Protein AF-A0A336LYR8-F1 (afdb_monomer_lite)

Sequence (92 aa):
MKYAIAFVCLIVAVNACVPDDTDGRPLCNDETTLVGQNYRNNFDPNLYWNCASLNNAVSVKCPTEAPLYYVVQDKCVTSGVWRWTPPCKPDA

Foldseek 3Di:
DDDDPPPPPPPPPPVDAAADPAQQFDQQQDQVPQAQDWAHRPPDQQWIWHNPGHRDTDIDGADPQQRGQAPVVRHGHHPVPHDDDGHHRDDD

Secondary structure (DSSP, 8-state):
----------------PPB--S--------TTTTTT-EEE-SS-TTEEEEEEETTEEEEEEPPTTS-EEEGGGTEEE-TTT------BPPP-

Organism: Culicoides sonorensis (NCBI:txid179676)

pLDDT: mean 88.65, std 15.0, range [39.5, 98.69]

Radius of gyration: 18.05 Å; chains: 1; bounding box: 24×68×33 Å

Structure (mmCIF, N/CA/C/O backbone):
data_AF-A0A336LYR8-F1
#
_entry.id   AF-A0A336LYR8-F1
#
loop_
_atom_site.group_PDB
_atom_site.id
_atom_site.type_symbol
_atom_site.label_atom_id
_atom_site.label_alt_id
_atom_site.label_comp_id
_atom_site.label_asym_id
_atom_site.label_entity_id
_atom_site.label_seq_id
_atom_site.pdbx_PDB_ins_code
_atom_site.Cartn_x
_atom_site.Cartn_y
_atom_site.Cartn_z
_atom_site.occupancy
_atom_site.B_iso_or_equiv
_atom_site.auth_seq_id
_atom_site.auth_comp_id
_atom_site.auth_asym_id
_atom_site.auth_atom_id
_atom_site.pdbx_PDB_model_num
ATOM 1 N N . MET A 1 1 ? 0.378 -56.177 -18.105 1.00 39.50 1 MET A N 1
ATOM 2 C CA . MET A 1 1 ? 0.057 -54.831 -18.635 1.00 39.50 1 MET A CA 1
ATOM 3 C C . MET A 1 1 ? -0.064 -53.904 -17.428 1.00 39.50 1 MET A C 1
ATOM 5 O O . MET A 1 1 ? -1.103 -53.878 -16.799 1.00 39.50 1 MET A O 1
ATOM 9 N N . LYS A 1 2 ? 1.047 -53.524 -16.789 1.00 45.56 2 LYS A N 1
ATOM 10 C CA . LYS A 1 2 ? 1.894 -52.348 -17.066 1.00 45.56 2 LYS A CA 1
ATOM 11 C C . LYS A 1 2 ? 1.064 -51.052 -17.130 1.00 45.56 2 LYS A C 1
ATOM 13 O O . LYS A 1 2 ? 0.473 -50.728 -18.148 1.00 45.56 2 LYS A O 1
ATOM 18 N N . TYR A 1 3 ? 1.001 -50.440 -15.951 1.00 62.28 3 TYR A N 1
ATOM 19 C CA . TYR A 1 3 ? 0.359 -49.215 -15.486 1.00 62.28 3 TYR A CA 1
ATOM 20 C C . TYR A 1 3 ? 0.263 -48.070 -16.499 1.00 62.28 3 TYR A C 1
ATOM 22 O O . TYR A 1 3 ? 1.245 -47.733 -17.152 1.00 62.28 3 TYR A O 1
ATOM 30 N N . ALA A 1 4 ? -0.886 -47.396 -16.510 1.00 53.72 4 ALA A N 1
ATOM 31 C CA . ALA A 1 4 ? -1.016 -46.039 -17.027 1.00 53.72 4 ALA A CA 1
ATOM 32 C C . ALA A 1 4 ? -1.989 -45.255 -16.131 1.00 53.72 4 ALA A C 1
ATOM 34 O O . ALA A 1 4 ? -3.139 -45.019 -16.486 1.00 53.72 4 ALA A O 1
ATOM 35 N N . ILE A 1 5 ? -1.536 -44.896 -14.926 1.00 61.56 5 ILE A N 1
ATOM 36 C CA . ILE A 1 5 ? -2.186 -43.842 -14.140 1.00 61.56 5 ILE A CA 1
ATOM 37 C C . ILE A 1 5 ? -1.691 -42.528 -14.744 1.00 61.56 5 ILE A C 1
ATOM 39 O O . ILE A 1 5 ? -0.549 -42.129 -14.524 1.00 61.56 5 ILE A O 1
ATOM 43 N N . ALA A 1 6 ? -2.523 -41.898 -15.569 1.00 58.81 6 ALA A N 1
ATOM 44 C CA . ALA A 1 6 ? -2.252 -40.571 -16.099 1.00 58.81 6 ALA A CA 1
ATOM 45 C C . ALA A 1 6 ? -2.418 -39.544 -14.967 1.00 58.81 6 ALA A C 1
ATOM 47 O O . ALA A 1 6 ? -3.530 -39.148 -14.625 1.00 58.81 6 ALA A O 1
ATOM 48 N N . PHE A 1 7 ? -1.302 -39.141 -14.361 1.00 58.62 7 PHE A N 1
ATOM 49 C CA . PHE A 1 7 ? -1.234 -37.981 -13.475 1.00 58.62 7 PHE A CA 1
ATOM 50 C C . PHE A 1 7 ? -1.360 -36.721 -14.341 1.00 58.62 7 PHE A C 1
ATOM 52 O O . PHE A 1 7 ? -0.390 -36.248 -14.929 1.00 58.62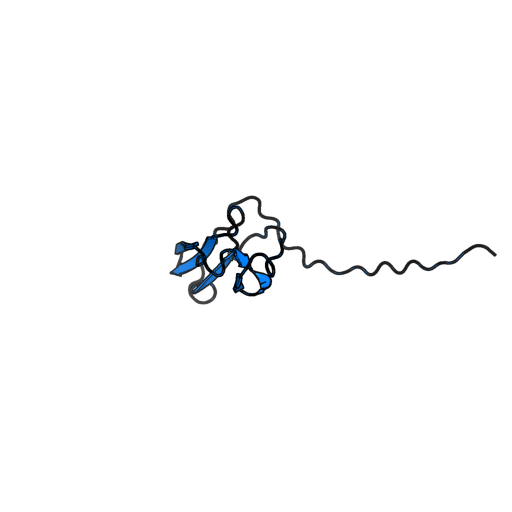 7 PHE A O 1
ATOM 59 N N . VAL A 1 8 ? -2.580 -36.202 -14.476 1.00 63.88 8 VAL A N 1
ATOM 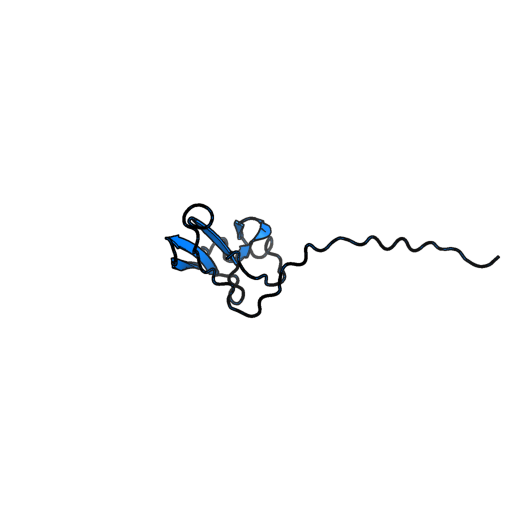60 C CA . VAL A 1 8 ? -2.814 -34.885 -15.074 1.00 63.88 8 VAL A CA 1
ATOM 61 C C . VAL A 1 8 ? -2.390 -33.846 -14.038 1.00 63.88 8 VAL A C 1
ATOM 63 O O . VAL A 1 8 ? -3.136 -33.536 -13.112 1.00 63.88 8 VAL A O 1
ATOM 66 N N . CYS A 1 9 ? -1.161 -33.341 -14.156 1.00 57.03 9 CYS A N 1
ATOM 67 C CA . CYS A 1 9 ? -0.713 -32.179 -13.397 1.00 57.03 9 CYS A CA 1
ATOM 68 C C . CYS A 1 9 ? -1.530 -30.961 -13.845 1.00 57.03 9 CYS A C 1
ATOM 70 O O . CYS A 1 9 ? -1.294 -30.400 -14.914 1.00 57.03 9 CYS A O 1
ATOM 72 N N . LEU A 1 10 ? -2.504 -30.570 -13.025 1.00 60.59 10 LEU A N 1
ATOM 73 C CA . LEU A 1 10 ? -3.221 -29.308 -13.151 1.00 60.59 10 LEU A CA 1
ATOM 74 C C . LEU A 1 10 ? -2.216 -28.179 -12.860 1.00 60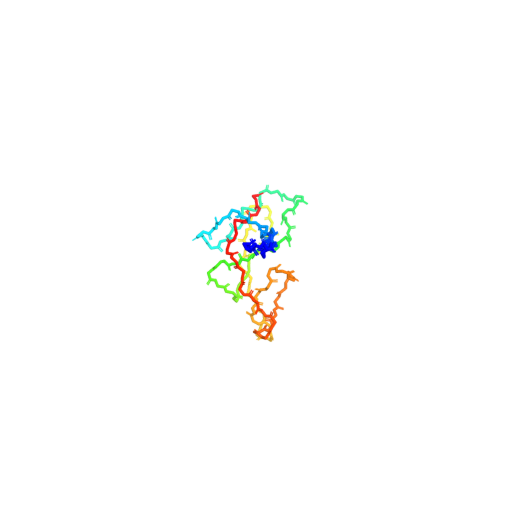.59 10 LEU A C 1
ATOM 76 O O . LEU A 1 10 ? -1.947 -27.862 -11.702 1.00 60.59 10 LEU A O 1
ATOM 80 N N . ILE A 1 11 ? -1.591 -27.615 -13.896 1.00 59.84 11 ILE A N 1
ATOM 81 C CA . ILE A 1 11 ? -0.737 -26.434 -13.741 1.00 59.84 11 ILE A CA 1
ATOM 82 C C . ILE A 1 11 ? -1.675 -25.256 -13.479 1.00 59.84 11 ILE A C 1
ATOM 84 O O . ILE A 1 11 ? -2.206 -24.645 -14.404 1.00 59.84 11 ILE A O 1
ATOM 88 N N . VAL A 1 12 ? -1.925 -24.964 -12.203 1.00 58.72 12 VAL A N 1
ATOM 89 C CA . VAL A 1 12 ? -2.509 -23.685 -11.805 1.00 58.72 12 VAL A CA 1
ATOM 90 C C . VAL A 1 12 ? -1.465 -22.635 -12.164 1.00 58.72 12 VAL A C 1
ATOM 92 O O . VAL A 1 12 ? -0.395 -22.595 -11.558 1.00 58.72 12 VAL A O 1
ATOM 95 N N . ALA A 1 13 ? -1.740 -21.837 -13.194 1.00 54.97 13 ALA A N 1
ATOM 96 C CA . ALA A 1 13 ? -0.922 -20.687 -13.539 1.00 54.97 13 ALA A CA 1
ATOM 97 C C . ALA A 1 13 ? -0.974 -19.703 -12.365 1.00 54.97 13 ALA A C 1
ATOM 99 O O . ALA A 1 13 ? -1.899 -18.903 -12.235 1.00 54.97 13 ALA A O 1
ATOM 100 N N . VAL A 1 14 ? -0.006 -19.808 -11.458 1.00 62.78 14 VAL A N 1
ATOM 101 C CA . VAL A 1 14 ? 0.268 -18.762 -10.479 1.00 62.78 14 VAL A CA 1
ATOM 102 C C . VAL A 1 14 ? 0.739 -17.578 -11.309 1.00 62.78 14 VAL A C 1
ATOM 104 O O . VAL A 1 14 ? 1.766 -17.678 -11.978 1.00 62.78 14 VAL A O 1
ATOM 107 N N . ASN A 1 15 ? -0.053 -16.507 -11.348 1.00 61.69 15 ASN A N 1
ATOM 108 C CA . ASN A 1 15 ? 0.296 -15.275 -12.046 1.00 61.69 15 ASN A CA 1
ATOM 109 C C . ASN A 1 15 ? 1.520 -14.677 -11.328 1.00 61.69 15 ASN A C 1
ATOM 111 O O . ASN A 1 15 ? 1.385 -13.954 -10.343 1.00 61.69 15 ASN A O 1
ATOM 115 N N . ALA A 1 16 ? 2.713 -15.122 -11.720 1.00 71.19 16 ALA A N 1
ATOM 116 C CA . ALA A 1 16 ? 3.954 -14.811 -11.035 1.00 71.19 16 ALA A CA 1
ATOM 117 C C . ALA A 1 16 ? 4.384 -13.400 -11.443 1.00 71.19 16 ALA A C 1
ATOM 119 O O . ALA A 1 16 ? 4.832 -13.171 -12.564 1.00 71.19 16 ALA A O 1
ATOM 120 N N . CYS A 1 17 ? 4.197 -12.450 -10.532 1.00 86.88 17 CYS A N 1
ATOM 121 C CA . CYS A 1 17 ? 4.752 -11.109 -10.640 1.00 86.88 17 CYS A CA 1
ATOM 122 C C . CYS A 1 17 ? 6.286 -11.139 -10.526 1.00 86.88 17 CYS A C 1
ATOM 124 O O . CYS A 1 17 ? 6.878 -12.146 -10.128 1.00 86.88 17 CYS A O 1
ATOM 126 N N . VAL A 1 18 ? 6.934 -10.010 -10.823 1.00 91.62 18 VAL A N 1
ATOM 127 C CA . VAL A 1 18 ? 8.354 -9.832 -10.497 1.00 91.62 18 VAL A CA 1
ATOM 128 C C . VAL A 1 18 ? 8.486 -9.757 -8.971 1.00 91.62 18 VAL A C 1
ATOM 130 O O . VAL A 1 18 ? 7.885 -8.851 -8.386 1.00 91.62 18 VAL A O 1
ATOM 133 N N . PRO A 1 19 ? 9.247 -10.663 -8.325 1.00 92.88 19 PRO A N 1
ATOM 134 C CA . PRO A 1 19 ? 9.459 -10.611 -6.884 1.00 92.88 19 PRO A CA 1
ATOM 135 C C . PRO A 1 19 ? 10.079 -9.284 -6.448 1.00 92.88 19 PRO A C 1
ATOM 137 O O . PRO A 1 19 ? 10.870 -8.681 -7.185 1.00 92.88 19 PRO A O 1
ATOM 140 N N . ASP A 1 20 ? 9.729 -8.849 -5.242 1.00 94.25 20 ASP A N 1
ATOM 141 C CA . ASP A 1 20 ? 10.218 -7.603 -4.663 1.00 94.25 20 ASP A CA 1
ATOM 142 C C . ASP A 1 20 ? 10.632 -7.779 -3.206 1.00 94.25 20 ASP A C 1
ATOM 144 O O . ASP A 1 20 ? 9.803 -8.014 -2.330 1.00 94.25 20 ASP A O 1
ATOM 148 N N . ASP A 1 21 ? 11.928 -7.624 -2.958 1.00 94.25 21 ASP A N 1
ATOM 149 C CA . ASP A 1 21 ? 12.517 -7.692 -1.621 1.00 94.25 21 ASP A CA 1
ATOM 150 C C . ASP A 1 21 ? 12.627 -6.302 -0.960 1.00 94.25 21 ASP A C 1
ATOM 152 O O . ASP A 1 21 ? 13.236 -6.163 0.101 1.00 94.25 21 ASP A O 1
ATOM 156 N N . THR A 1 22 ? 12.066 -5.256 -1.582 1.00 96.19 22 THR A N 1
ATOM 157 C CA . THR A 1 22 ? 11.959 -3.904 -1.007 1.00 96.19 22 THR A CA 1
ATOM 158 C C . THR A 1 22 ? 10.650 -3.723 -0.234 1.00 96.19 22 THR A C 1
ATOM 160 O O . THR A 1 22 ? 9.843 -4.646 -0.137 1.00 96.19 22 THR A O 1
ATOM 163 N N . ASP A 1 23 ? 10.409 -2.528 0.313 1.00 96.38 23 ASP A N 1
ATOM 164 C CA . ASP A 1 23 ? 9.186 -2.191 1.056 1.00 96.38 23 ASP A CA 1
ATOM 165 C C . ASP A 1 23 ? 7.929 -2.064 0.170 1.00 96.38 23 ASP A C 1
ATOM 167 O O . ASP A 1 23 ? 6.835 -1.829 0.694 1.00 96.38 23 ASP A O 1
ATOM 171 N N . GLY A 1 24 ? 8.060 -2.246 -1.148 1.00 95.88 24 GLY A N 1
ATOM 172 C CA . GLY A 1 24 ? 6.958 -2.179 -2.106 1.00 95.88 24 GLY A CA 1
ATOM 173 C C . GLY A 1 24 ? 6.503 -0.758 -2.417 1.00 95.88 24 GLY A C 1
ATOM 174 O O . GLY A 1 24 ? 5.380 -0.570 -2.888 1.00 95.88 24 GLY A O 1
ATOM 175 N N . ARG A 1 25 ? 7.326 0.258 -2.122 1.00 96.94 25 ARG A N 1
ATOM 176 C CA . ARG A 1 25 ? 6.972 1.657 -2.369 1.00 96.94 25 ARG A CA 1
ATOM 177 C C . ARG A 1 25 ? 6.952 1.968 -3.878 1.00 96.94 25 ARG A C 1
ATOM 179 O O . ARG A 1 25 ? 8.001 1.879 -4.518 1.00 96.94 25 ARG A O 1
ATOM 186 N N . PRO A 1 26 ? 5.803 2.372 -4.454 1.00 95.81 26 PRO A N 1
ATOM 187 C CA . PRO A 1 26 ? 5.704 2.748 -5.865 1.00 95.81 26 PRO A CA 1
ATOM 188 C C . PRO A 1 26 ? 6.406 4.084 -6.145 1.00 95.81 26 PRO A C 1
ATOM 190 O O . PRO A 1 26 ? 6.557 4.923 -5.252 1.00 95.81 26 PRO A O 1
ATOM 193 N N . LEU A 1 27 ? 6.782 4.311 -7.408 1.00 94.94 27 LEU A N 1
ATOM 194 C CA . LEU A 1 27 ? 7.294 5.610 -7.856 1.00 94.94 27 LEU A CA 1
ATOM 195 C C . LEU A 1 27 ? 6.176 6.639 -8.050 1.00 94.94 27 LEU A C 1
ATOM 197 O O . LEU A 1 27 ? 6.424 7.826 -7.862 1.00 94.94 27 LEU A O 1
ATOM 201 N N . CYS A 1 28 ? 4.960 6.197 -8.389 1.00 95.19 28 CYS A N 1
ATOM 202 C CA . CYS A 1 28 ? 3.819 7.066 -8.696 1.00 95.19 28 CYS A CA 1
ATOM 203 C C . CYS A 1 28 ? 4.120 8.057 -9.838 1.00 95.19 28 CYS A C 1
ATOM 205 O O . CYS A 1 28 ? 3.793 9.238 -9.716 1.00 95.19 28 CYS A O 1
ATOM 207 N N . ASN A 1 29 ? 4.794 7.618 -10.909 1.00 94.25 29 ASN A N 1
ATOM 208 C CA . ASN A 1 29 ? 5.314 8.514 -11.955 1.00 94.25 29 ASN A CA 1
ATOM 209 C C . ASN A 1 29 ? 4.327 8.808 -13.109 1.00 94.25 29 ASN A C 1
ATOM 211 O O . ASN A 1 29 ? 4.624 9.660 -13.947 1.00 94.25 29 ASN A O 1
ATOM 215 N N . ASP A 1 30 ? 3.162 8.156 -13.132 1.00 92.94 30 ASP A N 1
ATOM 216 C CA . ASP A 1 30 ? 2.072 8.416 -14.075 1.00 92.94 30 ASP A CA 1
ATOM 217 C C . ASP A 1 30 ? 0.851 8.975 -13.331 1.00 92.94 30 ASP A C 1
ATOM 219 O O . ASP A 1 30 ? 0.165 8.285 -12.571 1.00 92.94 30 ASP A O 1
ATOM 223 N N . GLU A 1 31 ? 0.581 10.261 -13.559 1.00 86.81 31 GLU A N 1
ATOM 224 C CA . GLU A 1 31 ? -0.526 10.983 -12.930 1.00 86.81 31 GLU A CA 1
ATOM 225 C C . GLU A 1 31 ? -1.899 10.435 -13.338 1.00 86.81 31 GLU A C 1
ATOM 227 O O . GLU A 1 31 ? -2.841 10.476 -12.550 1.00 86.81 31 GLU A O 1
ATOM 232 N N . THR A 1 32 ? -2.024 9.907 -14.556 1.00 87.00 32 THR A N 1
ATOM 233 C CA . THR A 1 32 ? -3.314 9.492 -15.118 1.00 87.00 32 THR A CA 1
ATOM 234 C C . THR A 1 32 ? -3.734 8.097 -14.682 1.00 87.00 32 THR A C 1
ATOM 236 O O . THR A 1 32 ? -4.933 7.821 -14.621 1.00 87.00 32 THR A O 1
ATOM 239 N N . THR A 1 33 ? -2.771 7.225 -14.374 1.00 89.69 33 THR A N 1
ATOM 240 C CA . THR A 1 33 ? -3.044 5.819 -14.052 1.00 89.69 33 THR A CA 1
ATOM 241 C C . THR A 1 33 ? -2.748 5.457 -12.598 1.00 89.69 33 THR A C 1
ATOM 243 O O . THR A 1 33 ? -3.459 4.618 -12.042 1.00 89.69 33 THR A O 1
ATOM 246 N N . LEU A 1 34 ? -1.760 6.092 -11.950 1.00 91.75 34 LEU A N 1
ATOM 247 C CA . LEU A 1 34 ? -1.288 5.656 -10.630 1.00 91.75 34 LEU A CA 1
ATOM 248 C C . LEU A 1 34 ? -1.768 6.519 -9.472 1.00 91.75 34 LEU A C 1
ATOM 250 O O . LEU A 1 34 ? -1.854 6.016 -8.353 1.00 91.75 34 LEU A O 1
ATOM 254 N N . VAL A 1 35 ? -2.079 7.798 -9.684 1.00 93.94 35 VAL A N 1
ATOM 255 C CA . VAL A 1 35 ? -2.568 8.651 -8.591 1.00 93.94 35 VAL A CA 1
ATOM 256 C C . VAL A 1 35 ? -3.892 8.099 -8.055 1.00 93.94 35 VAL A C 1
ATOM 258 O O . VAL A 1 35 ? -4.817 7.792 -8.801 1.00 93.94 35 VAL A O 1
ATOM 261 N N . GLY A 1 36 ? -3.962 7.941 -6.734 1.00 94.06 36 GLY A N 1
ATOM 262 C CA . GLY A 1 36 ? -5.065 7.304 -6.020 1.00 94.06 36 GLY A CA 1
ATOM 263 C C . GLY A 1 36 ? -4.931 5.788 -5.845 1.00 94.06 36 GLY A C 1
ATOM 264 O O . GLY A 1 36 ? -5.651 5.238 -5.015 1.00 94.06 36 GLY A O 1
ATOM 265 N N . GLN A 1 37 ? -4.009 5.118 -6.547 1.00 96.38 37 GLN A N 1
ATOM 266 C CA . GLN A 1 37 ? -3.794 3.675 -6.399 1.00 96.38 37 GLN A CA 1
ATOM 267 C C . GLN A 1 37 ? -3.137 3.328 -5.061 1.00 96.38 37 GLN A C 1
ATOM 269 O O . GLN A 1 37 ? -2.312 4.083 -4.526 1.00 96.38 37 GLN A O 1
ATOM 274 N N . ASN A 1 38 ? -3.483 2.145 -4.554 1.00 97.00 38 ASN A N 1
ATOM 275 C CA . ASN A 1 38 ? -2.919 1.580 -3.339 1.00 97.00 38 ASN A CA 1
ATOM 276 C C . ASN A 1 38 ? -2.013 0.391 -3.657 1.00 97.00 38 ASN A C 1
ATOM 278 O O . ASN A 1 38 ? -2.334 -0.463 -4.481 1.00 97.00 38 ASN A O 1
ATOM 282 N N . TYR A 1 39 ? -0.916 0.280 -2.919 1.00 96.31 39 TYR A N 1
ATOM 283 C CA . TYR A 1 39 ? 0.051 -0.798 -3.059 1.00 96.31 39 TYR A CA 1
ATOM 284 C C . TYR A 1 39 ? 0.345 -1.406 -1.698 1.00 96.31 39 TYR A C 1
ATOM 286 O O . TYR A 1 39 ? 0.325 -0.739 -0.662 1.00 96.31 39 TYR A O 1
ATOM 294 N N . ARG A 1 40 ? 0.630 -2.705 -1.692 1.00 96.12 40 ARG A N 1
ATOM 295 C CA . ARG A 1 40 ? 1.038 -3.412 -0.480 1.00 96.12 40 ARG A CA 1
ATOM 296 C C . ARG A 1 40 ? 2.336 -2.802 0.060 1.00 96.12 40 ARG A C 1
ATOM 298 O O . ARG A 1 40 ? 3.300 -2.671 -0.684 1.00 96.12 40 ARG A O 1
ATOM 305 N N . ASN A 1 41 ? 2.392 -2.525 1.363 1.00 97.38 41 ASN A N 1
ATOM 306 C CA . ASN A 1 41 ? 3.682 -2.424 2.036 1.00 97.38 41 ASN A CA 1
ATOM 307 C C . ASN A 1 41 ? 4.215 -3.843 2.272 1.00 97.38 41 ASN A C 1
ATOM 309 O O . ASN A 1 41 ? 3.534 -4.695 2.852 1.00 97.38 41 ASN A O 1
ATOM 313 N N . ASN A 1 42 ? 5.415 -4.129 1.773 1.00 96.94 42 ASN A N 1
ATOM 314 C CA . ASN A 1 42 ? 5.923 -5.495 1.773 1.00 96.94 42 ASN A CA 1
ATOM 315 C C . ASN A 1 42 ? 6.398 -5.979 3.145 1.00 96.94 42 ASN A C 1
ATOM 317 O O . ASN A 1 42 ? 6.412 -7.194 3.377 1.00 96.94 42 ASN A O 1
ATOM 321 N N . PHE A 1 43 ? 6.740 -5.049 4.037 1.00 96.25 43 PHE A N 1
ATOM 322 C CA . PHE A 1 43 ? 7.334 -5.323 5.343 1.00 96.25 43 PHE A CA 1
ATOM 323 C C . PHE A 1 43 ? 6.334 -5.208 6.494 1.00 96.25 43 PHE A C 1
ATOM 325 O O . PHE A 1 43 ? 6.434 -5.970 7.453 1.00 96.25 43 PHE A O 1
ATOM 332 N N . ASP A 1 44 ? 5.359 -4.304 6.392 1.00 97.44 44 ASP A N 1
ATOM 333 C CA . ASP A 1 44 ? 4.360 -4.064 7.432 1.00 97.44 44 ASP A CA 1
ATOM 334 C C . ASP A 1 44 ? 2.934 -4.243 6.878 1.00 97.44 44 ASP A C 1
ATOM 336 O O . ASP A 1 44 ? 2.451 -3.392 6.131 1.00 97.44 44 ASP A O 1
ATOM 340 N N . PRO A 1 45 ? 2.216 -5.321 7.248 1.00 97.25 45 PRO A N 1
ATOM 341 C CA . PRO A 1 45 ? 0.852 -5.545 6.782 1.00 97.25 45 PRO A CA 1
ATOM 342 C C . PRO A 1 45 ? -0.171 -4.575 7.396 1.00 97.25 45 PRO A C 1
ATOM 344 O O . PRO A 1 45 ? -1.312 -4.550 6.938 1.00 97.25 45 PRO A O 1
ATOM 347 N N . ASN A 1 46 ? 0.192 -3.792 8.417 1.00 98.31 46 ASN A N 1
ATOM 348 C CA . ASN A 1 46 ? -0.657 -2.748 8.988 1.00 98.31 46 ASN A CA 1
ATOM 349 C C . ASN A 1 46 ? -0.610 -1.430 8.202 1.00 98.31 46 ASN A C 1
ATOM 351 O O . ASN A 1 46 ? -1.375 -0.506 8.504 1.00 98.31 46 ASN A O 1
ATOM 355 N N . LEU A 1 47 ? 0.274 -1.348 7.207 1.00 98.25 47 LEU A N 1
ATOM 356 C CA . LEU A 1 47 ? 0.464 -0.199 6.337 1.00 98.25 47 LEU A CA 1
ATOM 357 C C . LEU A 1 47 ? 0.190 -0.576 4.877 1.00 98.25 47 LEU A C 1
ATOM 359 O O . LEU A 1 47 ? 0.336 -1.724 4.454 1.00 98.25 47 LEU A O 1
ATOM 363 N N . TYR A 1 48 ? -0.155 0.426 4.082 1.00 98.19 48 TYR A N 1
ATOM 364 C CA . TYR A 1 48 ? -0.139 0.354 2.627 1.00 98.19 48 TYR A CA 1
ATOM 365 C C . TYR A 1 48 ? 0.415 1.653 2.053 1.00 98.19 48 TYR A C 1
ATOM 367 O O . TYR A 1 48 ? 0.418 2.688 2.719 1.00 98.19 48 TYR A O 1
ATOM 375 N N . TRP A 1 49 ? 0.913 1.601 0.827 1.00 98.12 49 TRP A N 1
ATOM 376 C CA . TRP A 1 49 ? 1.325 2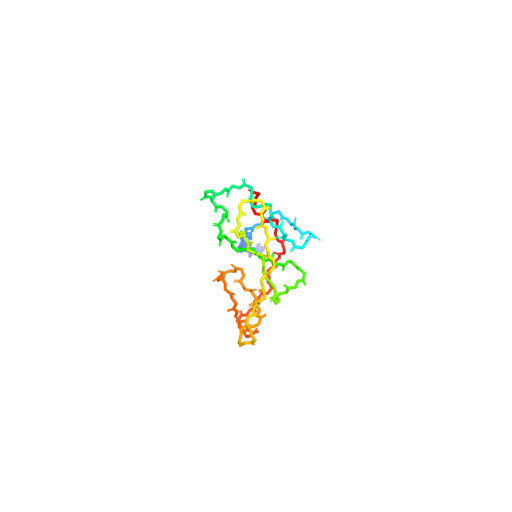.791 0.097 1.00 98.12 49 TRP A CA 1
ATOM 377 C C . TRP A 1 49 ? 0.145 3.338 -0.691 1.00 98.12 49 TRP A C 1
ATOM 379 O O . TRP A 1 49 ? -0.553 2.571 -1.344 1.00 98.12 49 TRP A O 1
ATOM 389 N N . ASN A 1 50 ? -0.055 4.650 -0.675 1.00 97.81 50 ASN A N 1
ATOM 390 C CA . ASN A 1 50 ? -0.981 5.334 -1.570 1.00 97.81 50 ASN A CA 1
ATOM 391 C C . ASN A 1 50 ? -0.210 6.340 -2.425 1.00 97.81 50 ASN A C 1
ATOM 393 O O . ASN A 1 50 ? 0.605 7.107 -1.905 1.00 97.81 50 ASN A O 1
ATOM 397 N N . CYS A 1 51 ? -0.472 6.350 -3.727 1.00 97.38 51 CYS A N 1
ATOM 398 C CA . CYS A 1 51 ? 0.023 7.394 -4.615 1.00 97.38 51 CYS A CA 1
ATOM 399 C C . CYS A 1 51 ? -0.844 8.650 -4.471 1.00 97.38 51 CYS A C 1
ATOM 401 O O . CYS A 1 51 ? -1.782 8.857 -5.236 1.00 97.38 51 CYS A O 1
ATOM 403 N N . ALA A 1 52 ? -0.543 9.490 -3.482 1.00 96.31 52 ALA A N 1
ATOM 404 C CA . ALA A 1 52 ? -1.351 10.672 -3.174 1.00 96.31 52 ALA A CA 1
ATOM 405 C C . ALA A 1 52 ? -1.257 11.759 -4.259 1.00 96.31 52 ALA A C 1
ATOM 407 O O . ALA A 1 52 ? -2.207 12.507 -4.481 1.00 96.31 52 ALA A O 1
ATOM 408 N N . SER A 1 53 ? -0.105 11.859 -4.925 1.00 95.94 53 SER A N 1
ATOM 409 C CA . SER A 1 53 ? 0.134 12.754 -6.061 1.00 95.94 53 SER A CA 1
ATOM 410 C C . SER A 1 53 ? 1.287 12.227 -6.921 1.00 95.94 53 SER A C 1
ATOM 412 O O . SER A 1 53 ? 1.971 11.276 -6.530 1.00 95.94 53 SER A O 1
ATOM 414 N N . LEU A 1 54 ? 1.531 12.858 -8.074 1.00 96.19 54 LEU A N 1
ATOM 415 C CA . LEU A 1 54 ? 2.666 12.539 -8.943 1.00 96.19 54 LEU A CA 1
ATOM 416 C C . LEU A 1 54 ? 3.983 12.522 -8.142 1.00 96.19 54 LEU A C 1
ATOM 418 O O . LEU A 1 54 ? 4.283 13.461 -7.401 1.00 96.19 54 LEU A O 1
ATOM 422 N N . ASN A 1 55 ? 4.753 11.444 -8.295 1.00 95.31 55 ASN A N 1
ATOM 423 C CA . ASN A 1 55 ? 6.012 11.157 -7.602 1.00 95.31 55 ASN A CA 1
ATOM 424 C C . ASN A 1 55 ? 5.924 11.114 -6.063 1.00 95.31 55 ASN A C 1
ATOM 426 O O . ASN A 1 55 ? 6.935 11.286 -5.377 1.00 95.31 55 ASN A O 1
ATOM 430 N N . ASN A 1 56 ? 4.731 10.908 -5.496 1.00 96.19 56 ASN A N 1
ATOM 431 C CA . ASN A 1 56 ? 4.514 10.967 -4.054 1.00 96.19 56 ASN A CA 1
ATOM 432 C C . ASN A 1 56 ? 3.724 9.761 -3.528 1.00 96.19 56 ASN A C 1
ATOM 434 O O . ASN A 1 56 ? 2.495 9.787 -3.419 1.00 96.19 56 ASN A O 1
ATOM 438 N N . ALA A 1 57 ? 4.462 8.724 -3.137 1.00 97.31 57 ALA A N 1
ATOM 439 C CA . ALA A 1 57 ? 3.934 7.603 -2.371 1.00 97.31 57 ALA A CA 1
ATOM 440 C C . ALA A 1 57 ? 3.980 7.907 -0.867 1.00 97.31 57 ALA A C 1
ATOM 442 O O . ALA A 1 57 ? 5.067 8.121 -0.310 1.00 97.31 57 ALA A O 1
ATOM 443 N N . VAL A 1 58 ? 2.821 7.863 -0.210 1.00 98.19 58 VAL A N 1
ATOM 444 C CA . VAL A 1 58 ? 2.667 8.041 1.241 1.00 98.19 58 VAL A CA 1
ATOM 445 C C . VAL A 1 58 ? 2.294 6.722 1.909 1.00 98.19 58 VAL A C 1
ATOM 447 O O . VAL A 1 58 ? 1.555 5.922 1.341 1.00 98.19 58 VAL A O 1
ATOM 450 N N . SER A 1 59 ? 2.812 6.487 3.114 1.00 98.25 59 SER A N 1
ATOM 451 C CA . SER A 1 59 ? 2.431 5.325 3.920 1.00 98.25 59 SER A CA 1
ATOM 452 C C . SER A 1 59 ? 1.154 5.636 4.693 1.00 98.25 59 SER A C 1
ATOM 454 O O . SER A 1 59 ? 1.081 6.649 5.392 1.00 98.25 59 SER A O 1
ATOM 456 N N . VAL A 1 60 ? 0.154 4.770 4.570 1.00 98.62 60 VAL A N 1
ATOM 457 C CA . VAL A 1 60 ? -1.153 4.913 5.206 1.00 98.62 60 VAL A CA 1
ATOM 458 C C . VAL A 1 60 ? -1.388 3.738 6.140 1.00 98.62 60 VAL A C 1
ATOM 460 O O . VAL A 1 60 ? -1.220 2.578 5.766 1.00 98.62 60 VAL A O 1
ATOM 463 N N . LYS A 1 61 ? -1.785 4.044 7.376 1.00 98.62 61 LYS A N 1
ATOM 464 C CA . LYS A 1 61 ? -2.069 3.043 8.401 1.00 98.62 61 LYS A CA 1
ATOM 465 C C . LYS A 1 61 ? -3.514 2.574 8.325 1.00 98.62 61 LYS A C 1
ATOM 467 O O . LYS A 1 61 ? -4.431 3.393 8.303 1.00 98.62 61 LYS A O 1
ATOM 472 N N . CYS A 1 62 ? -3.709 1.259 8.351 1.00 98.69 62 CYS A N 1
ATOM 473 C CA . CYS A 1 62 ? -5.036 0.676 8.479 1.00 98.69 62 CYS A CA 1
ATOM 474 C C . CYS A 1 62 ? -5.674 1.002 9.847 1.00 98.69 62 CYS A C 1
ATOM 476 O O . CYS A 1 62 ? -4.967 1.095 10.857 1.00 98.69 62 CYS A O 1
ATOM 478 N N . PRO A 1 63 ? -7.009 1.162 9.908 1.00 98.38 63 PRO A N 1
ATOM 479 C CA . PRO A 1 63 ? -7.722 1.442 11.150 1.00 98.38 63 PRO A CA 1
ATOM 480 C C . PRO A 1 63 ? -7.660 0.253 12.118 1.00 98.38 63 PRO A C 1
ATOM 482 O O . PRO A 1 63 ? -7.461 -0.894 11.715 1.00 98.38 63 PRO A O 1
ATOM 485 N N . THR A 1 64 ? -7.860 0.513 13.409 1.00 97.94 64 THR A N 1
ATOM 486 C CA . THR A 1 64 ? -7.722 -0.494 14.476 1.00 97.94 64 THR A CA 1
ATOM 487 C C . THR A 1 64 ? -8.701 -1.663 14.319 1.00 97.94 64 THR A C 1
ATOM 489 O O . THR A 1 64 ? -8.367 -2.802 14.638 1.00 97.94 64 THR A O 1
ATOM 492 N N . GLU A 1 65 ? -9.899 -1.404 13.795 1.00 98.00 65 GLU A N 1
ATOM 493 C CA . GLU A 1 65 ? -10.981 -2.379 13.616 1.00 98.00 65 GLU A CA 1
ATOM 494 C C . GLU A 1 65 ? -10.708 -3.353 12.460 1.00 98.00 65 GLU A C 1
ATOM 496 O O . GLU A 1 65 ? -11.249 -4.458 12.429 1.00 98.00 65 GLU A O 1
ATOM 501 N N . ALA A 1 66 ? -9.859 -2.954 11.512 1.00 98.31 66 ALA A N 1
ATOM 502 C CA . ALA A 1 66 ? -9.471 -3.736 10.348 1.00 98.31 66 ALA A CA 1
ATOM 503 C C . ALA A 1 66 ? -7.969 -3.532 10.096 1.00 98.31 66 ALA A C 1
ATOM 505 O O . ALA A 1 66 ? -7.590 -2.808 9.184 1.00 98.31 66 ALA A O 1
ATOM 506 N N . PRO A 1 67 ? -7.090 -4.118 10.922 1.00 98.31 67 PRO A N 1
ATOM 507 C CA . PRO A 1 67 ? -5.72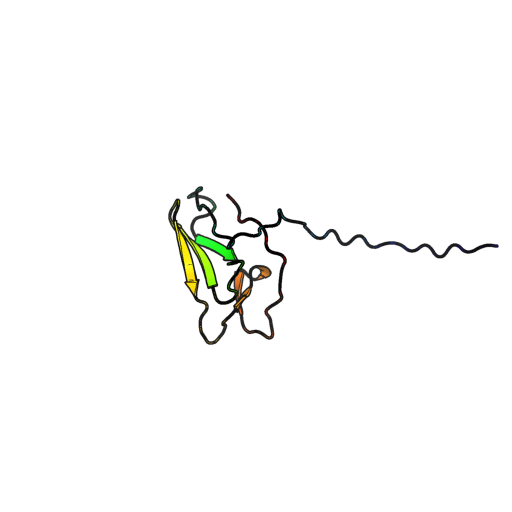0 -3.640 11.035 1.00 98.31 67 PRO A CA 1
ATOM 508 C C . PRO A 1 67 ? -4.794 -4.079 9.901 1.00 98.31 67 PRO A C 1
ATOM 510 O O . PRO A 1 67 ? -3.642 -3.671 9.933 1.00 98.31 67 PRO A O 1
ATOM 513 N N . LEU A 1 68 ? -5.229 -4.906 8.943 1.00 98.56 68 LEU A N 1
ATOM 514 C CA . LEU A 1 68 ? -4.347 -5.503 7.934 1.00 98.56 68 LEU A CA 1
ATOM 515 C C . LEU A 1 68 ? -4.774 -5.130 6.515 1.00 98.56 68 LEU A C 1
ATOM 517 O O . LEU A 1 68 ? -5.898 -5.427 6.117 1.00 98.56 68 LEU A O 1
ATOM 521 N N . TYR A 1 69 ? -3.879 -4.558 5.717 1.00 98.38 69 TYR A N 1
ATOM 522 C CA . TYR A 1 69 ? -4.156 -4.280 4.312 1.00 98.38 69 TYR A CA 1
ATOM 523 C C . TYR A 1 69 ? -4.135 -5.570 3.482 1.00 98.38 69 TYR A C 1
ATOM 525 O O . TYR A 1 69 ? -3.179 -6.351 3.538 1.00 98.38 69 TYR A O 1
ATOM 533 N N . TYR A 1 70 ? -5.188 -5.803 2.696 1.00 97.69 70 TYR A N 1
ATOM 534 C CA . TYR A 1 70 ? -5.305 -6.963 1.821 1.00 97.69 70 TYR A CA 1
ATOM 535 C C . TYR A 1 70 ? -5.399 -6.537 0.359 1.00 97.69 70 TYR A C 1
ATOM 537 O O . TYR A 1 70 ? -6.473 -6.201 -0.135 1.00 97.69 70 TYR A O 1
ATOM 545 N N . VAL A 1 71 ? -4.262 -6.616 -0.337 1.00 94.75 71 VAL A N 1
ATOM 546 C CA . VAL A 1 71 ? -4.097 -6.180 -1.735 1.00 94.75 71 VAL A CA 1
ATOM 547 C C . VAL A 1 71 ? -5.094 -6.831 -2.699 1.00 94.75 71 VAL A C 1
ATOM 549 O O . VAL A 1 71 ? -5.550 -6.195 -3.635 1.00 94.75 71 VAL A O 1
ATOM 552 N N . VAL A 1 72 ? -5.514 -8.072 -2.431 1.00 93.94 72 VAL A N 1
ATOM 553 C CA . VAL A 1 72 ? -6.488 -8.800 -3.267 1.00 93.94 72 VAL A CA 1
ATOM 554 C C . VAL A 1 72 ? -7.876 -8.150 -3.245 1.00 93.94 72 VAL A C 1
ATOM 556 O O . VAL A 1 72 ? -8.633 -8.292 -4.199 1.00 93.94 72 VAL A O 1
ATOM 559 N N . GLN A 1 73 ? -8.232 -7.466 -2.155 1.00 96.56 73 GLN A N 1
ATOM 560 C CA . GLN A 1 73 ? -9.517 -6.773 -2.010 1.00 96.56 73 GLN A CA 1
ATOM 561 C C . GLN A 1 73 ? -9.369 -5.247 -1.988 1.00 96.56 73 GLN A C 1
ATOM 563 O O . GLN A 1 73 ? -10.372 -4.575 -1.756 1.00 96.56 73 GLN A O 1
ATOM 568 N N . ASP A 1 74 ? -8.145 -4.737 -2.166 1.00 96.75 74 ASP A N 1
ATOM 569 C CA . ASP A 1 74 ? -7.788 -3.315 -2.091 1.00 96.75 74 ASP A CA 1
ATOM 570 C C . ASP A 1 74 ? -8.417 -2.595 -0.882 1.00 96.75 74 ASP A C 1
ATOM 572 O O . ASP A 1 74 ? -9.084 -1.566 -0.987 1.00 96.75 74 ASP A O 1
ATOM 576 N N . LYS A 1 75 ? -8.295 -3.205 0.304 1.00 97.94 75 LYS A N 1
ATOM 577 C CA . LYS A 1 75 ? -8.816 -2.623 1.547 1.00 97.94 75 LYS A CA 1
ATOM 578 C C . LYS A 1 75 ? -8.173 -3.206 2.793 1.00 97.94 75 LYS A C 1
ATOM 580 O O . LYS A 1 75 ? -7.623 -4.308 2.796 1.00 97.94 75 LYS A O 1
ATOM 585 N N . CYS A 1 76 ? -8.341 -2.480 3.887 1.00 98.62 76 CYS A N 1
ATOM 586 C CA . CYS A 1 76 ? -8.040 -2.946 5.228 1.00 98.62 76 CYS A CA 1
ATOM 587 C C . CYS A 1 76 ? -9.090 -3.971 5.707 1.00 98.62 76 CYS A C 1
ATOM 589 O O . CYS A 1 76 ? -10.297 -3.762 5.562 1.00 98.62 76 CYS A O 1
ATOM 591 N N . VAL A 1 77 ? -8.639 -5.094 6.268 1.00 98.56 77 VAL A N 1
ATOM 592 C CA . VAL A 1 77 ? -9.464 -6.219 6.733 1.00 98.56 77 VAL A CA 1
ATOM 593 C C . VAL A 1 77 ? -8.999 -6.731 8.100 1.00 98.56 77 VAL A C 1
ATOM 595 O O . VAL A 1 77 ? -7.926 -6.392 8.599 1.00 98.56 77 VAL A O 1
ATOM 598 N N . THR A 1 78 ? -9.815 -7.582 8.720 1.00 98.44 78 THR A N 1
ATOM 599 C CA . THR A 1 78 ? -9.449 -8.302 9.945 1.00 98.44 78 THR A CA 1
ATOM 600 C C . THR A 1 78 ? -8.542 -9.502 9.651 1.00 98.44 78 THR A C 1
ATOM 602 O O . THR A 1 78 ? -8.510 -10.039 8.539 1.00 98.44 78 THR A O 1
ATOM 605 N N . SER A 1 79 ? -7.835 -9.983 10.676 1.00 96.00 79 SER A N 1
ATOM 606 C CA . SER A 1 79 ? -6.923 -11.138 10.588 1.00 96.00 79 SER A CA 1
ATOM 607 C C . SER A 1 79 ? -7.577 -12.427 10.090 1.00 96.00 79 SER A C 1
ATOM 609 O O . SER A 1 79 ? -6.927 -13.216 9.410 1.00 96.00 79 SER A O 1
ATOM 611 N N . GLY A 1 80 ? -8.872 -12.630 10.352 1.00 97.69 80 GLY A N 1
ATOM 612 C CA . GLY A 1 80 ? -9.608 -13.797 9.855 1.00 97.69 80 GLY A CA 1
ATOM 613 C C . GLY A 1 80 ? -9.747 -13.831 8.327 1.00 97.69 80 GLY A C 1
ATOM 614 O O . GLY A 1 80 ? -9.811 -14.914 7.738 1.00 97.69 80 GLY A O 1
ATOM 615 N N . VAL A 1 81 ? -9.738 -12.663 7.677 1.00 97.94 81 VAL A N 1
ATOM 616 C CA . VAL A 1 81 ? -9.885 -12.509 6.219 1.00 97.94 81 VAL A CA 1
ATOM 617 C C . VAL A 1 81 ? -8.529 -12.437 5.524 1.00 97.94 81 VAL A C 1
ATOM 619 O O . VAL A 1 81 ? -8.367 -12.997 4.443 1.00 97.94 81 VAL A O 1
ATOM 622 N N . TRP A 1 82 ? -7.555 -11.775 6.146 1.00 97.88 82 TRP A N 1
ATOM 623 C CA . TRP A 1 82 ? -6.251 -11.528 5.543 1.00 97.88 82 TRP A CA 1
ATOM 624 C C . TRP A 1 82 ? -5.504 -12.822 5.198 1.00 97.88 82 TRP A C 1
ATOM 626 O O . TRP A 1 82 ? -5.472 -13.774 5.983 1.00 97.88 82 TRP A O 1
ATOM 636 N N . ARG A 1 83 ? -4.870 -12.860 4.026 1.00 96.38 83 ARG A N 1
ATOM 637 C CA . ARG A 1 83 ? -3.998 -13.959 3.597 1.00 96.38 83 ARG A CA 1
ATOM 638 C C . ARG A 1 83 ? -2.698 -13.380 3.064 1.00 96.38 83 ARG A C 1
ATOM 640 O O . ARG A 1 83 ? -2.723 -12.401 2.322 1.00 96.38 83 ARG A O 1
ATOM 647 N N . TRP A 1 84 ? -1.585 -14.012 3.424 1.00 92.75 84 TRP A N 1
ATOM 648 C CA . TRP A 1 84 ? -0.283 -13.638 2.889 1.00 92.75 84 TRP A CA 1
ATOM 649 C C . TRP A 1 84 ? -0.249 -13.878 1.377 1.00 92.75 84 TRP A C 1
ATOM 651 O O . TRP A 1 84 ? -0.675 -14.931 0.899 1.00 92.75 84 TRP A O 1
ATOM 661 N N . THR A 1 85 ? 0.274 -12.900 0.644 1.00 90.56 85 THR A N 1
ATOM 662 C CA . THR A 1 85 ? 0.586 -12.997 -0.782 1.00 90.56 85 THR A CA 1
ATOM 663 C C . THR A 1 85 ? 2.076 -12.729 -0.978 1.00 90.56 85 THR A C 1
ATOM 665 O O . THR A 1 85 ? 2.620 -11.880 -0.261 1.00 90.56 85 THR A O 1
ATOM 668 N N . PRO A 1 86 ? 2.739 -13.397 -1.939 1.00 92.44 86 PRO A N 1
ATOM 669 C CA . PRO A 1 86 ? 4.123 -13.091 -2.276 1.00 92.44 86 PRO A CA 1
ATOM 670 C C . PRO A 1 86 ? 4.312 -11.594 -2.582 1.00 92.44 86 PRO A C 1
ATOM 672 O O . PRO A 1 86 ? 3.465 -11.022 -3.274 1.00 92.44 86 PRO A O 1
ATOM 675 N N . PRO A 1 87 ? 5.378 -10.951 -2.070 1.00 94.00 87 PRO A N 1
ATOM 676 C CA . PRO A 1 87 ? 5.751 -9.598 -2.463 1.00 94.00 87 PRO A CA 1
ATOM 677 C C . PRO A 1 87 ? 5.973 -9.488 -3.975 1.00 94.00 87 PRO A C 1
ATOM 679 O O . PRO A 1 87 ? 6.664 -10.317 -4.570 1.00 94.00 87 PRO A O 1
ATOM 682 N N . CYS A 1 88 ? 5.406 -8.445 -4.571 1.00 92.12 88 CYS A N 1
ATOM 683 C CA . CYS A 1 88 ? 5.504 -8.137 -5.991 1.00 92.12 88 CYS A CA 1
ATOM 684 C C . CYS A 1 88 ? 6.001 -6.710 -6.156 1.00 92.12 88 CYS A C 1
ATOM 686 O O . CYS A 1 88 ? 5.630 -5.849 -5.354 1.00 92.12 88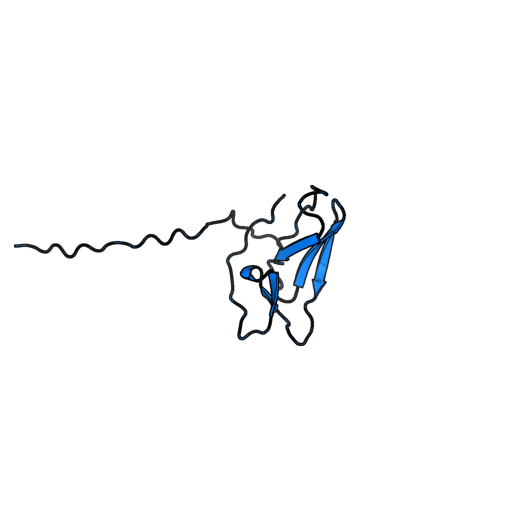 CYS A O 1
ATOM 688 N N . LYS A 1 89 ? 6.775 -6.448 -7.214 1.00 93.06 89 LYS A N 1
ATOM 689 C CA . LYS A 1 89 ? 7.132 -5.071 -7.553 1.00 93.06 89 LYS A CA 1
ATOM 690 C C . LYS A 1 89 ? 5.857 -4.280 -7.848 1.00 93.06 89 LYS A C 1
ATOM 692 O O . LYS A 1 89 ? 5.013 -4.798 -8.585 1.00 93.06 89 LYS A O 1
ATOM 697 N N . PRO A 1 90 ? 5.710 -3.068 -7.291 1.00 90.12 90 PRO A N 1
ATOM 698 C CA . PRO A 1 90 ? 4.622 -2.184 -7.668 1.00 90.12 90 PRO A CA 1
ATOM 699 C C . PRO A 1 90 ? 4.780 -1.754 -9.128 1.00 90.12 90 PRO A C 1
ATOM 701 O O . PRO A 1 90 ? 5.896 -1.725 -9.660 1.00 90.12 90 PRO A O 1
ATOM 704 N N . ASP A 1 91 ? 3.661 -1.410 -9.757 1.00 79.06 91 ASP A N 1
ATOM 705 C CA . ASP A 1 91 ? 3.670 -0.802 -11.082 1.00 79.06 91 ASP A CA 1
ATOM 706 C C . ASP A 1 91 ? 4.486 0.505 -11.048 1.00 79.06 91 ASP A C 1
ATOM 708 O O . ASP A 1 91 ? 4.516 1.218 -10.035 1.00 79.06 91 ASP A O 1
ATOM 712 N N . ALA A 1 92 ? 5.232 0.749 -12.129 1.00 63.53 92 ALA A N 1
ATOM 713 C CA . ALA A 1 92 ? 6.137 1.890 -12.250 1.00 63.53 92 ALA A CA 1
ATOM 714 C C . ALA A 1 92 ? 5.362 3.170 -12.535 1.00 63.53 92 ALA A C 1
ATOM 716 O O . ALA A 1 92 ? 4.592 3.141 -13.517 1.00 63.53 92 ALA A O 1
#